Protein AF-A0A3D5EXL9-F1 (afdb_monomer_lite)

Foldseek 3Di:
DDDDDPPDDDDPPPPPPPPPPPPPPVQDPLLVVLQVVLVCLCVVPVHHNDNVSSLVSLVVSVVSPDPRSLLVNLVCLCPPDDPSNDNVVSVVD

Radius of gyration: 23.1 Å; chains: 1; bounding box: 72×42×53 Å

Structure (mmCIF, N/CA/C/O backbone):
data_AF-A0A3D5EXL9-F1
#
_entry.id   AF-A0A3D5EXL9-F1
#
loop_
_atom_site.group_PDB
_atom_site.id
_atom_site.type_symbol
_atom_site.label_atom_id
_atom_site.label_alt_id
_atom_site.label_com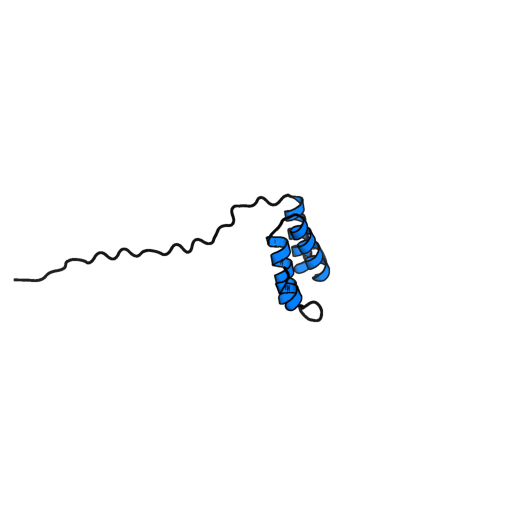p_id
_atom_site.label_asym_id
_atom_site.label_entity_id
_atom_site.label_seq_id
_atom_site.pdbx_PDB_ins_code
_atom_site.Cartn_x
_atom_site.Cartn_y
_atom_site.Cartn_z
_atom_site.occupancy
_atom_site.B_iso_or_equiv
_atom_site.auth_seq_id
_atom_site.auth_comp_id
_atom_site.auth_asym_id
_atom_site.auth_atom_id
_atom_site.pdbx_PDB_model_num
ATOM 1 N N . MET A 1 1 ? 56.634 -23.057 37.883 1.00 36.59 1 MET A N 1
ATOM 2 C CA . MET A 1 1 ? 55.305 -23.076 38.527 1.00 36.59 1 MET A CA 1
ATOM 3 C C . MET A 1 1 ? 54.297 -22.662 37.467 1.00 36.59 1 MET A C 1
ATOM 5 O O . MET A 1 1 ? 54.585 -21.732 36.730 1.00 36.59 1 MET A O 1
ATOM 9 N N . PHE A 1 2 ? 53.250 -23.467 37.304 1.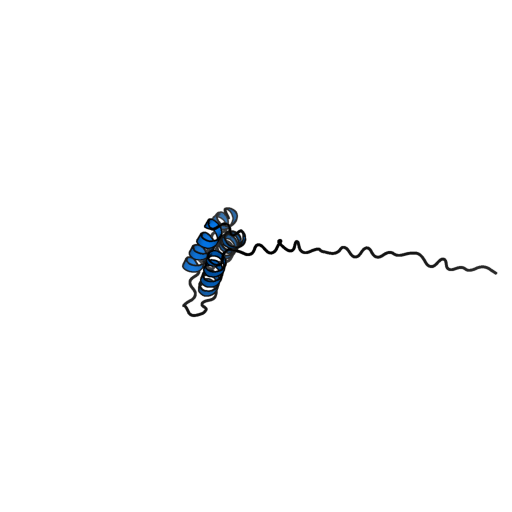00 46.19 2 PHE A N 1
ATOM 10 C CA . P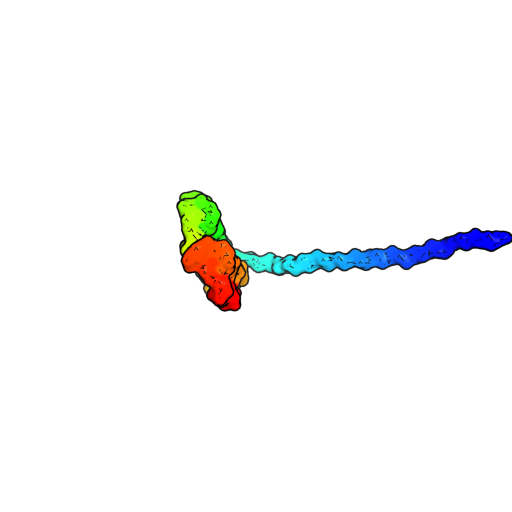HE A 1 2 ? 52.251 -23.433 36.232 1.00 46.19 2 PHE A CA 1
ATOM 11 C C . PHE A 1 2 ? 51.448 -22.125 36.151 1.00 46.19 2 PHE A C 1
ATOM 13 O O . PHE A 1 2 ? 51.471 -21.325 37.081 1.00 46.19 2 PHE A O 1
ATOM 20 N N . VAL A 1 3 ? 50.633 -22.066 35.087 1.00 45.12 3 VAL A N 1
ATOM 21 C CA . VAL A 1 3 ? 49.483 -21.184 34.812 1.00 45.12 3 VAL A CA 1
ATOM 22 C C . VAL A 1 3 ? 49.883 -20.024 33.891 1.00 45.12 3 VAL A C 1
ATOM 24 O O . VAL A 1 3 ? 50.579 -19.111 34.299 1.00 45.12 3 VAL A O 1
ATOM 27 N N . GLY A 1 4 ? 49.586 -20.026 32.592 1.00 47.09 4 GLY A N 1
ATOM 28 C CA . GLY A 1 4 ? 48.408 -20.553 31.914 1.00 47.09 4 GLY A CA 1
ATOM 29 C C . GLY A 1 4 ? 47.533 -19.374 31.511 1.00 47.09 4 GLY A C 1
ATOM 30 O O . GLY A 1 4 ? 46.916 -18.777 32.378 1.00 47.09 4 GLY A O 1
ATOM 31 N N . LEU A 1 5 ? 47.471 -19.053 30.219 1.00 50.06 5 LEU A N 1
ATOM 32 C CA . LEU A 1 5 ? 46.244 -18.560 29.598 1.00 50.06 5 LEU A CA 1
ATOM 33 C C . LEU A 1 5 ? 46.398 -18.628 28.076 1.00 50.06 5 LEU A C 1
ATOM 35 O O . LEU A 1 5 ? 46.891 -17.712 27.423 1.00 50.06 5 LEU A O 1
ATOM 39 N N . VAL A 1 6 ? 45.977 -19.756 27.511 1.00 57.16 6 VAL A N 1
ATOM 40 C CA . VAL A 1 6 ? 45.597 -19.821 26.103 1.00 57.16 6 VAL A CA 1
ATOM 41 C C . VAL A 1 6 ? 44.324 -18.982 25.992 1.00 57.16 6 VAL A C 1
ATOM 43 O O . VAL A 1 6 ? 43.245 -19.415 26.391 1.00 57.16 6 VAL A O 1
ATOM 46 N N . GLY A 1 7 ? 44.480 -17.731 25.562 1.00 51.75 7 GLY A N 1
ATOM 47 C CA . GLY A 1 7 ? 43.377 -16.813 25.305 1.00 51.75 7 GLY A CA 1
ATOM 48 C C . GLY A 1 7 ? 42.604 -17.281 24.080 1.00 51.75 7 GLY A C 1
ATOM 49 O O . GLY A 1 7 ? 43.042 -17.091 22.951 1.00 51.75 7 GLY A O 1
ATOM 50 N N . SER A 1 8 ? 41.491 -17.954 24.351 1.00 60.16 8 SER A N 1
ATOM 51 C CA . SER A 1 8 ? 40.574 -18.572 23.402 1.00 60.16 8 SER A CA 1
ATOM 52 C C . SER A 1 8 ? 40.115 -17.617 22.292 1.00 60.16 8 SER A C 1
ATOM 54 O O . SER A 1 8 ? 39.641 -16.510 22.546 1.00 60.16 8 SER A O 1
ATOM 56 N N . LEU A 1 9 ? 40.234 -18.102 21.058 1.00 55.00 9 LEU A N 1
ATOM 57 C CA . LEU A 1 9 ? 39.703 -17.531 19.828 1.00 55.00 9 LEU A CA 1
ATOM 58 C C . LEU A 1 9 ? 38.163 -17.530 19.890 1.00 55.00 9 LEU A C 1
ATOM 60 O O . LEU A 1 9 ? 37.541 -18.587 19.810 1.00 55.00 9 LEU A O 1
ATOM 64 N N . MET A 1 10 ? 37.539 -16.358 20.003 1.00 55.41 10 MET A N 1
ATOM 65 C CA . MET A 1 10 ? 36.100 -16.193 19.772 1.00 55.41 10 MET A CA 1
ATOM 66 C C . MET A 1 10 ? 35.891 -15.273 18.575 1.00 55.41 10 MET A C 1
ATOM 68 O O . MET A 1 10 ? 35.807 -14.053 18.697 1.00 55.41 10 MET A O 1
ATOM 72 N N . VAL A 1 11 ? 35.832 -15.888 17.394 1.00 64.19 11 VAL A N 1
ATOM 73 C CA . VAL A 1 11 ? 35.316 -15.248 16.184 1.00 64.19 11 VAL A CA 1
ATOM 74 C C . VAL A 1 11 ? 33.811 -15.087 16.379 1.00 64.19 11 VAL A C 1
ATOM 76 O O . VAL A 1 11 ? 33.048 -16.042 16.248 1.00 64.19 11 VAL A O 1
ATOM 79 N N . ALA A 1 12 ? 33.380 -13.878 16.730 1.00 60.81 12 ALA A N 1
ATOM 80 C CA . ALA A 1 12 ? 31.977 -13.505 16.680 1.00 60.81 12 ALA A CA 1
ATOM 81 C C . ALA A 1 12 ? 31.570 -13.408 15.204 1.00 60.81 12 ALA A C 1
ATOM 83 O O . ALA A 1 12 ? 31.891 -12.434 14.523 1.00 60.81 12 ALA A O 1
ATOM 84 N N . ILE A 1 13 ? 30.886 -14.433 14.694 1.00 63.25 13 ILE A N 1
ATOM 85 C CA . ILE A 1 13 ? 30.188 -14.342 13.412 1.00 63.25 13 ILE A CA 1
ATOM 86 C C . ILE A 1 13 ? 29.010 -13.401 13.655 1.00 63.25 13 ILE A C 1
ATOM 88 O O . ILE A 1 13 ? 27.952 -13.809 14.132 1.00 63.25 13 ILE A O 1
ATOM 92 N N . ALA A 1 14 ? 29.222 -12.114 13.388 1.00 58.31 14 ALA A N 1
ATOM 93 C CA . ALA A 1 14 ? 28.129 -11.182 13.209 1.00 58.31 14 ALA A CA 1
ATOM 94 C C . ALA A 1 14 ? 27.301 -11.717 12.038 1.00 58.31 14 ALA A C 1
ATOM 96 O O . ALA A 1 14 ? 27.731 -11.650 10.887 1.00 58.31 14 ALA A O 1
ATOM 97 N N . VAL A 1 15 ? 26.143 -12.308 12.341 1.00 58.84 15 VAL A N 1
ATOM 98 C CA . VAL A 1 15 ? 25.104 -12.548 11.344 1.00 58.84 15 VAL A CA 1
ATOM 99 C C . VAL A 1 15 ? 24.748 -11.169 10.814 1.00 58.84 15 VAL A C 1
ATOM 101 O O . VAL A 1 15 ? 24.049 -10.393 11.465 1.00 58.84 15 VAL A O 1
ATOM 104 N N . SER A 1 16 ? 25.303 -10.834 9.654 1.00 59.44 16 SER A N 1
ATOM 105 C CA . SER A 1 16 ? 24.806 -9.760 8.825 1.00 59.44 16 SER A CA 1
ATOM 106 C C . SER A 1 16 ? 23.368 -10.131 8.498 1.00 59.44 16 SER A C 1
ATOM 108 O O . SER A 1 16 ? 23.092 -10.947 7.621 1.00 59.44 16 SER A O 1
ATOM 110 N N . GLY A 1 17 ? 22.436 -9.549 9.252 1.00 55.47 17 GLY A N 1
ATOM 111 C CA . GLY A 1 17 ? 21.065 -9.377 8.813 1.00 55.47 17 GLY A CA 1
ATOM 112 C C . GLY A 1 17 ? 21.106 -8.482 7.586 1.00 55.47 17 GLY A C 1
ATOM 113 O O . GLY A 1 17 ? 20.877 -7.281 7.683 1.00 55.47 17 GLY A O 1
ATOM 114 N N . GLY A 1 18 ? 21.487 -9.060 6.448 1.00 41.50 18 GLY A N 1
ATOM 115 C CA . GLY A 1 18 ? 21.276 -8.453 5.157 1.00 41.50 18 GLY A CA 1
ATOM 116 C C . GLY A 1 18 ? 19.775 -8.328 5.023 1.00 41.50 18 GLY A C 1
ATOM 117 O O . GLY A 1 18 ? 19.092 -9.306 4.721 1.00 41.50 18 GLY A O 1
ATOM 118 N N . SER A 1 19 ? 19.250 -7.132 5.295 1.00 52.56 19 SER A N 1
ATOM 119 C CA . SER A 1 19 ? 18.018 -6.711 4.653 1.00 52.56 19 SER A CA 1
ATOM 120 C C . SER A 1 19 ? 18.223 -7.056 3.193 1.00 52.56 19 SER A C 1
ATOM 122 O O . SER A 1 19 ? 19.201 -6.589 2.608 1.00 52.56 19 SER A O 1
ATOM 124 N N . ALA A 1 20 ? 17.381 -7.928 2.647 1.00 51.47 20 ALA A N 1
ATOM 125 C CA . ALA A 1 20 ? 17.269 -8.082 1.215 1.00 51.47 20 ALA A CA 1
ATOM 126 C C . ALA A 1 20 ? 16.972 -6.677 0.680 1.00 51.47 20 ALA A C 1
ATOM 128 O O . ALA A 1 20 ? 15.835 -6.212 0.714 1.00 51.47 20 ALA A O 1
ATOM 129 N N . GLN A 1 21 ? 18.024 -5.937 0.333 1.00 46.66 21 GLN A N 1
ATOM 130 C CA . GLN A 1 21 ? 17.909 -4.730 -0.444 1.00 46.66 21 GLN A CA 1
ATOM 131 C C . GLN A 1 21 ? 17.406 -5.267 -1.760 1.00 46.66 21 GLN A C 1
ATOM 133 O O . GLN A 1 21 ? 18.151 -5.925 -2.483 1.00 46.66 21 GLN A O 1
ATOM 138 N N . ALA A 1 22 ? 16.098 -5.101 -1.971 1.00 51.38 22 ALA A N 1
ATOM 139 C CA . ALA A 1 22 ? 15.531 -5.179 -3.293 1.00 51.38 22 ALA A CA 1
ATOM 140 C C . ALA A 1 22 ? 16.504 -4.401 -4.173 1.00 51.38 22 ALA A C 1
ATOM 142 O O . ALA A 1 22 ? 16.771 -3.222 -3.899 1.00 51.38 22 ALA A O 1
ATOM 143 N N . GLU A 1 23 ? 17.123 -5.115 -5.117 1.00 47.94 23 GLU A N 1
ATOM 144 C CA . GLU A 1 23 ? 17.799 -4.524 -6.263 1.00 47.94 23 GLU A CA 1
ATOM 145 C C . GLU A 1 23 ? 16.984 -3.290 -6.629 1.00 47.94 23 GLU A C 1
ATOM 147 O O . GLU A 1 23 ? 15.756 -3.386 -6.644 1.00 47.94 23 GLU A O 1
ATOM 152 N N . SER A 1 24 ? 17.610 -2.117 -6.743 1.00 55.00 24 SER A N 1
ATOM 153 C CA . SER A 1 24 ? 16.869 -0.875 -6.932 1.00 55.00 24 SER A CA 1
ATOM 154 C C . SER A 1 24 ? 16.129 -0.952 -8.264 1.00 55.00 24 SER A C 1
ATOM 156 O O . SER A 1 24 ? 16.655 -0.533 -9.295 1.00 55.00 24 SER A O 1
ATOM 158 N N . ASP A 1 25 ? 14.934 -1.532 -8.244 1.00 60.66 25 ASP A N 1
ATOM 159 C CA . ASP A 1 25 ? 14.015 -1.588 -9.350 1.00 60.66 25 ASP A CA 1
ATOM 160 C C . ASP A 1 25 ? 13.651 -0.133 -9.556 1.00 60.66 25 ASP A C 1
ATOM 162 O O . ASP A 1 25 ? 12.875 0.457 -8.800 1.00 60.66 25 ASP A O 1
ATOM 166 N N . ILE A 1 26 ? 14.326 0.499 -10.516 1.00 72.88 26 ILE A N 1
ATOM 167 C CA . ILE A 1 26 ? 13.971 1.837 -10.951 1.00 72.88 26 ILE A CA 1
ATOM 168 C C . ILE A 1 26 ? 12.595 1.675 -11.579 1.00 72.88 26 ILE A C 1
ATOM 170 O O . ILE A 1 26 ? 12.448 1.363 -12.761 1.00 72.88 26 ILE A O 1
ATOM 174 N N . GLU A 1 27 ? 11.576 1.824 -10.741 1.00 85.12 27 GLU A N 1
ATOM 175 C CA . GLU A 1 27 ? 10.199 1.817 -11.165 1.00 85.12 27 GLU A CA 1
ATOM 176 C C . GLU A 1 27 ? 10.027 2.879 -12.245 1.00 85.12 27 GLU A C 1
ATOM 178 O O . GLU A 1 27 ? 10.537 4.002 -12.142 1.00 85.12 27 GLU A O 1
ATOM 183 N N . ALA A 1 28 ? 9.294 2.532 -13.303 1.00 92.31 28 ALA A N 1
ATOM 184 C CA . ALA A 1 28 ? 9.039 3.487 -14.367 1.00 92.31 28 ALA A CA 1
ATOM 185 C C . ALA A 1 28 ? 8.414 4.772 -13.776 1.00 92.31 28 ALA A C 1
ATOM 187 O O . ALA A 1 28 ? 7.613 4.689 -12.841 1.00 92.31 28 ALA A O 1
ATOM 188 N N . PRO A 1 29 ? 8.696 5.967 -14.326 1.00 94.62 29 PRO A N 1
ATOM 189 C CA . PRO A 1 29 ? 8.203 7.233 -13.770 1.00 94.62 29 PRO A CA 1
ATOM 190 C C . PRO A 1 29 ? 6.683 7.277 -13.542 1.00 94.62 29 PRO A C 1
ATOM 192 O O . PRO A 1 29 ? 6.201 7.889 -12.597 1.00 94.62 29 PRO A O 1
ATOM 195 N N . ARG A 1 30 ? 5.911 6.582 -14.384 1.00 94.75 30 ARG A N 1
ATOM 196 C CA . ARG A 1 30 ? 4.456 6.440 -14.219 1.00 94.75 30 ARG A CA 1
ATOM 197 C C . ARG A 1 30 ? 4.056 5.636 -12.976 1.00 94.75 30 ARG A C 1
ATOM 199 O O . ARG A 1 30 ? 3.066 5.959 -12.332 1.00 94.75 30 ARG A O 1
ATOM 206 N N . VAL A 1 31 ? 4.838 4.619 -12.624 1.00 96.75 31 VAL A N 1
ATOM 207 C CA . VAL A 1 31 ? 4.610 3.765 -11.456 1.00 96.75 31 VAL A CA 1
ATOM 208 C C . VAL A 1 31 ? 4.900 4.546 -10.185 1.00 96.75 31 VAL A C 1
ATOM 210 O O . VAL A 1 31 ? 4.033 4.649 -9.319 1.00 96.75 31 VAL A O 1
ATOM 213 N N . THR A 1 32 ? 6.058 5.206 -10.132 1.00 95.75 32 THR A N 1
ATOM 214 C CA . THR A 1 32 ? 6.412 6.063 -8.995 1.00 95.75 32 THR A CA 1
ATOM 215 C C . THR A 1 32 ? 5.400 7.194 -8.811 1.00 95.75 32 THR A C 1
ATOM 217 O O . THR A 1 32 ? 5.003 7.478 -7.680 1.00 95.75 32 THR A O 1
ATOM 220 N N . ALA A 1 33 ? 4.906 7.792 -9.902 1.00 96.69 33 ALA A N 1
ATOM 221 C CA . ALA A 1 33 ? 3.835 8.783 -9.848 1.00 96.69 33 ALA A CA 1
ATOM 222 C C . ALA A 1 33 ? 2.540 8.207 -9.248 1.00 96.69 33 ALA A C 1
ATOM 224 O O . ALA A 1 33 ? 1.982 8.812 -8.332 1.00 96.69 33 ALA A O 1
ATOM 225 N N . ALA A 1 34 ? 2.091 7.029 -9.692 1.00 97.94 34 ALA A N 1
ATOM 226 C CA . ALA A 1 34 ? 0.906 6.368 -9.141 1.00 97.94 34 ALA A CA 1
ATOM 227 C C . ALA A 1 34 ? 1.075 6.038 -7.645 1.00 97.94 34 ALA A C 1
ATOM 229 O O . ALA A 1 34 ? 0.192 6.337 -6.839 1.00 97.94 34 ALA A O 1
ATOM 230 N N . LEU A 1 35 ? 2.238 5.522 -7.230 1.00 97.56 35 LEU A N 1
ATOM 231 C CA . LEU A 1 35 ? 2.538 5.258 -5.818 1.00 97.56 35 LEU A CA 1
ATOM 232 C C . LEU A 1 35 ? 2.547 6.532 -4.965 1.00 97.56 35 LEU A C 1
ATOM 234 O O . LEU A 1 35 ? 2.070 6.526 -3.823 1.00 97.56 35 LEU A O 1
ATOM 238 N N . GLN A 1 36 ? 3.091 7.628 -5.494 1.00 97.25 36 GLN A N 1
ATOM 239 C CA . GLN A 1 36 ? 3.114 8.920 -4.810 1.00 97.25 36 GLN A CA 1
ATOM 240 C C . GLN A 1 36 ? 1.710 9.510 -4.682 1.00 97.25 36 GLN A C 1
ATOM 242 O O . GLN A 1 36 ? 1.334 9.940 -3.591 1.00 97.25 36 GLN A O 1
ATOM 247 N N . GLN A 1 37 ? 0.910 9.475 -5.749 1.00 98.00 37 GLN A N 1
ATOM 248 C CA . GLN A 1 37 ? -0.481 9.925 -5.720 1.00 98.00 37 GLN A CA 1
ATOM 249 C C . GLN A 1 37 ? -1.324 9.068 -4.771 1.00 98.00 37 GLN A C 1
ATOM 251 O O . GLN A 1 37 ? -2.076 9.608 -3.960 1.00 98.00 37 GLN A O 1
ATOM 256 N N . GLY A 1 38 ? -1.147 7.743 -4.796 1.00 98.12 38 GLY A N 1
ATOM 257 C CA . GLY A 1 38 ? -1.819 6.827 -3.877 1.00 98.12 38 GLY A CA 1
ATOM 258 C C . GLY A 1 38 ? -1.473 7.140 -2.425 1.00 98.12 38 GLY A C 1
ATOM 259 O O . GLY A 1 38 ? -2.356 7.216 -1.575 1.00 98.12 38 GLY A O 1
ATOM 260 N N . ARG A 1 39 ? -0.198 7.443 -2.141 1.00 98.12 39 ARG A N 1
ATOM 261 C CA . ARG A 1 39 ? 0.253 7.878 -0.809 1.00 98.12 39 ARG A CA 1
ATOM 262 C C . ARG A 1 39 ? -0.337 9.227 -0.407 1.00 98.12 39 ARG A C 1
ATOM 264 O O . ARG A 1 39 ? -0.729 9.399 0.745 1.00 98.12 39 ARG A O 1
ATOM 271 N N . ALA A 1 40 ? -0.419 10.177 -1.333 1.00 98.31 40 ALA A N 1
ATOM 272 C CA . ALA A 1 40 ? -1.057 11.462 -1.081 1.00 98.31 40 ALA A CA 1
ATOM 273 C C . ALA A 1 40 ? -2.548 11.287 -0.749 1.00 98.31 40 ALA A C 1
ATOM 275 O O . ALA A 1 40 ? -3.030 11.903 0.198 1.00 98.31 40 ALA A O 1
ATOM 276 N N . ALA A 1 41 ? -3.254 10.387 -1.438 1.00 98.25 41 ALA A N 1
ATOM 277 C CA . ALA A 1 41 ? -4.639 10.035 -1.129 1.00 98.25 41 ALA A CA 1
ATOM 278 C C . ALA A 1 41 ? -4.784 9.295 0.214 1.00 98.25 41 ALA A C 1
ATOM 280 O O . ALA A 1 41 ? -5.700 9.603 0.982 1.00 98.25 41 ALA A O 1
ATOM 281 N N . GLU A 1 42 ? -3.872 8.371 0.532 1.00 97.75 42 GLU A N 1
ATOM 282 C CA . GLU A 1 42 ? -3.862 7.613 1.792 1.00 97.75 42 GLU A CA 1
ATOM 283 C C . GLU A 1 42 ? -3.654 8.528 3.005 1.00 97.75 42 GLU A C 1
ATOM 285 O O . GLU A 1 42 ? -4.316 8.358 4.030 1.00 97.75 42 GLU A O 1
ATOM 290 N N . LEU A 1 43 ? -2.766 9.519 2.880 1.00 97.38 43 LEU A N 1
ATOM 291 C CA . LEU A 1 43 ? -2.398 10.437 3.961 1.00 97.38 43 LEU A CA 1
ATOM 292 C C . LEU A 1 43 ? -3.208 11.742 3.961 1.00 97.38 43 LEU A C 1
ATOM 294 O O . LEU A 1 43 ? -3.248 12.434 4.974 1.00 97.38 43 LEU A O 1
ATOM 298 N N . GLY A 1 44 ? -3.870 12.077 2.853 1.00 97.31 44 GLY A N 1
ATOM 299 C CA . GLY A 1 44 ? -4.543 13.363 2.674 1.00 97.31 44 GLY A CA 1
ATOM 300 C C . GLY A 1 44 ? -3.575 14.534 2.457 1.00 97.31 44 GLY A C 1
ATOM 301 O O . GLY A 1 44 ? -3.770 15.612 3.013 1.00 97.31 44 GLY A O 1
ATOM 302 N N . ILE A 1 45 ? -2.508 14.328 1.681 1.00 97.62 45 ILE A N 1
ATOM 303 C CA . ILE A 1 45 ? -1.539 15.378 1.332 1.00 97.62 45 ILE A CA 1
ATOM 304 C C . ILE A 1 45 ? -2.038 16.101 0.081 1.00 97.62 45 ILE A C 1
ATOM 306 O O . ILE A 1 45 ? -2.187 15.489 -0.972 1.00 97.62 45 ILE A O 1
ATOM 310 N N . GLY A 1 46 ? -2.320 17.401 0.188 1.00 95.56 46 GLY A N 1
ATOM 311 C CA . GLY A 1 46 ? -2.823 18.220 -0.926 1.00 95.56 46 GLY A CA 1
ATOM 312 C C . GLY A 1 46 ? -4.276 17.937 -1.338 1.00 95.56 46 GLY A C 1
ATOM 313 O O . GLY A 1 46 ? -4.878 18.747 -2.035 1.00 95.56 46 GLY A O 1
ATOM 314 N N . ILE A 1 47 ? -4.864 16.832 -0.869 1.00 94.00 47 ILE A N 1
ATOM 315 C CA . ILE A 1 47 ? -6.268 16.451 -1.055 1.00 94.00 47 ILE A CA 1
ATOM 316 C C . ILE A 1 47 ? -6.849 15.898 0.250 1.00 94.00 47 ILE A C 1
ATOM 318 O O . ILE A 1 47 ? -6.117 15.514 1.156 1.00 94.00 47 ILE A O 1
ATOM 322 N N . ARG A 1 48 ? -8.180 15.809 0.360 1.00 96.44 48 ARG A N 1
ATOM 323 C CA . ARG A 1 48 ? -8.811 15.111 1.492 1.00 96.44 48 ARG A CA 1
ATOM 324 C C . ARG A 1 48 ? -8.418 13.630 1.471 1.00 96.44 48 ARG A C 1
ATOM 326 O O . ARG A 1 48 ? -8.461 13.006 0.412 1.00 96.44 48 ARG A O 1
ATOM 333 N N . ARG A 1 49 ? -8.121 13.063 2.649 1.00 96.69 49 ARG A N 1
ATOM 334 C CA . ARG A 1 49 ? -7.840 11.629 2.814 1.00 96.69 49 ARG A CA 1
ATOM 335 C C . ARG A 1 49 ? -8.925 10.779 2.149 1.00 96.69 49 ARG A C 1
ATOM 337 O O . ARG A 1 49 ? -10.099 10.894 2.501 1.00 96.69 49 ARG A O 1
ATOM 344 N N . ASN A 1 50 ? -8.523 9.917 1.222 1.00 97.38 50 ASN A N 1
ATOM 345 C CA . ASN A 1 50 ? -9.412 9.047 0.467 1.00 97.38 50 ASN A CA 1
ATOM 346 C C . ASN A 1 50 ? -8.748 7.683 0.245 1.00 97.38 50 ASN A C 1
ATOM 348 O O . ASN A 1 50 ? -7.962 7.490 -0.679 1.00 97.38 50 ASN A O 1
ATOM 352 N N . LEU A 1 51 ? -9.090 6.725 1.108 1.00 96.88 51 LEU A N 1
ATOM 353 C CA . LEU A 1 51 ? -8.514 5.382 1.070 1.00 96.88 51 LEU A CA 1
ATOM 354 C C . LEU A 1 51 ? -8.980 4.569 -0.148 1.00 96.88 51 LEU A C 1
ATOM 356 O O . LEU A 1 51 ? -8.229 3.730 -0.630 1.00 96.88 51 LEU A O 1
ATOM 360 N N . LEU A 1 52 ? -10.183 4.830 -0.672 1.00 96.19 52 LEU A N 1
ATOM 361 C CA . LEU A 1 52 ? -10.679 4.155 -1.875 1.00 96.19 52 LEU A CA 1
ATOM 362 C C . LEU A 1 52 ? -9.851 4.565 -3.102 1.00 96.19 52 LEU A C 1
ATOM 364 O O . LEU A 1 52 ? -9.433 3.719 -3.887 1.00 96.19 52 LEU A O 1
ATOM 368 N N . LEU A 1 53 ? -9.561 5.866 -3.219 1.00 97.75 53 LEU A N 1
ATOM 369 C CA . LEU A 1 53 ? -8.665 6.395 -4.246 1.00 97.75 53 LEU A CA 1
ATOM 370 C C . LEU A 1 53 ? -7.240 5.848 -4.082 1.00 97.75 53 LEU A C 1
ATOM 372 O O . LEU A 1 53 ? -6.624 5.467 -5.073 1.00 97.75 53 LEU A O 1
ATOM 376 N N . ALA A 1 54 ? -6.736 5.767 -2.845 1.00 98.19 54 ALA A N 1
ATOM 377 C CA . ALA A 1 54 ? -5.418 5.195 -2.570 1.00 98.19 54 ALA A CA 1
ATOM 378 C C . ALA A 1 54 ? -5.309 3.744 -3.064 1.00 98.19 54 ALA A C 1
ATOM 380 O O . ALA A 1 54 ? -4.361 3.416 -3.770 1.00 98.19 54 ALA A O 1
ATOM 381 N N . VAL A 1 55 ? -6.306 2.902 -2.762 1.00 97.56 55 VAL A N 1
ATOM 382 C CA . VAL A 1 55 ? -6.366 1.515 -3.252 1.00 97.56 55 VAL A CA 1
ATOM 383 C C . VAL A 1 55 ? -6.379 1.465 -4.780 1.00 97.56 55 VAL A C 1
ATOM 385 O O . VAL A 1 55 ? -5.627 0.687 -5.354 1.00 97.56 55 VAL A O 1
ATOM 388 N N . GLY A 1 56 ? -7.170 2.313 -5.446 1.00 97.75 56 GLY A N 1
ATOM 389 C CA . GLY A 1 56 ? -7.211 2.368 -6.912 1.00 97.75 56 GLY A CA 1
ATOM 390 C C . GLY A 1 56 ? -5.852 2.695 -7.542 1.00 97.75 56 GLY A C 1
ATOM 391 O O . GLY A 1 56 ? -5.407 1.987 -8.440 1.00 97.75 56 GLY A O 1
ATOM 392 N N . LEU A 1 57 ? -5.162 3.712 -7.021 1.00 98.50 57 LEU A N 1
ATOM 393 C CA . LEU A 1 57 ? -3.839 4.130 -7.505 1.00 98.50 57 LEU A CA 1
ATOM 394 C C . LEU A 1 57 ? -2.751 3.088 -7.212 1.00 98.50 57 LEU A C 1
ATOM 396 O O . LEU A 1 57 ? -1.836 2.891 -8.008 1.00 98.50 57 LEU A O 1
ATOM 400 N N . TYR A 1 58 ? -2.854 2.382 -6.086 1.00 98.25 58 TYR A N 1
ATOM 401 C CA . TYR A 1 58 ? -1.953 1.275 -5.771 1.00 98.25 58 TYR A CA 1
ATOM 402 C C . TYR A 1 58 ? -2.202 0.042 -6.641 1.00 98.25 58 TYR A C 1
ATOM 404 O O . TYR A 1 58 ? -1.237 -0.575 -7.090 1.00 98.25 58 TYR A O 1
ATOM 412 N N . CYS A 1 59 ? -3.460 -0.273 -6.962 1.00 97.31 59 CYS A N 1
ATOM 413 C CA . CYS A 1 59 ? -3.777 -1.280 -7.972 1.00 97.31 59 CYS A CA 1
ATOM 414 C C . CYS A 1 59 ? -3.201 -0.892 -9.337 1.00 97.31 59 CYS A C 1
ATOM 416 O O . CYS A 1 59 ? -2.638 -1.748 -10.006 1.00 97.31 59 CYS A O 1
ATOM 418 N N . GLU A 1 60 ? -3.296 0.378 -9.739 1.00 97.94 60 GLU A N 1
ATOM 419 C CA . GLU A 1 60 ? -2.717 0.863 -10.998 1.00 97.94 60 GLU A CA 1
ATOM 420 C C . GLU A 1 60 ? -1.188 0.711 -11.025 1.00 97.94 60 GLU A C 1
ATOM 422 O O . GLU A 1 60 ? -0.620 0.234 -12.005 1.00 97.94 60 GLU A O 1
ATOM 427 N N . ALA A 1 61 ? -0.501 1.036 -9.925 1.00 97.69 61 ALA A N 1
ATOM 428 C CA . ALA A 1 61 ? 0.927 0.753 -9.798 1.00 97.69 61 ALA A CA 1
ATOM 429 C C . ALA A 1 61 ? 1.225 -0.752 -9.929 1.00 97.69 61 ALA A C 1
ATOM 431 O O . ALA A 1 61 ? 2.141 -1.140 -10.658 1.00 97.69 61 ALA A O 1
ATOM 432 N N . GLY A 1 62 ? 0.417 -1.597 -9.282 1.00 95.81 62 GLY A N 1
ATOM 433 C CA . GLY A 1 62 ? 0.519 -3.054 -9.363 1.00 95.81 62 GLY A CA 1
ATOM 434 C C . GLY A 1 62 ? 0.342 -3.598 -10.780 1.00 95.81 62 GLY A C 1
ATOM 435 O O . GLY A 1 62 ? 1.163 -4.383 -11.251 1.00 95.81 62 GLY A O 1
ATOM 436 N N . THR A 1 63 ? -0.672 -3.131 -11.513 1.00 96.38 63 THR A N 1
ATOM 437 C CA . THR A 1 63 ? -0.914 -3.550 -12.905 1.00 96.38 63 THR A CA 1
ATOM 438 C C . THR A 1 63 ? 0.179 -3.081 -13.863 1.00 96.38 63 THR A C 1
ATOM 440 O O . THR A 1 63 ? 0.391 -3.707 -14.900 1.00 96.38 63 THR A O 1
ATOM 443 N N . MET A 1 64 ? 0.920 -2.027 -13.511 1.00 95.00 64 MET A N 1
ATOM 444 C CA . MET A 1 64 ? 2.118 -1.598 -14.236 1.00 95.00 64 MET A CA 1
ATOM 445 C C . MET A 1 64 ? 3.382 -2.408 -13.898 1.00 95.00 64 MET A C 1
ATOM 447 O O . MET A 1 64 ? 4.434 -2.131 -14.478 1.00 95.00 64 MET A O 1
ATOM 451 N N . GLY A 1 65 ? 3.285 -3.399 -13.008 1.00 92.00 65 GLY A N 1
ATOM 452 C CA . GLY A 1 65 ? 4.376 -4.296 -12.628 1.00 92.00 65 GLY A CA 1
ATOM 453 C C . GLY A 1 65 ? 5.042 -3.967 -11.291 1.00 92.00 65 GLY A C 1
ATOM 454 O O . GLY A 1 65 ? 6.057 -4.579 -10.979 1.00 92.00 65 GLY A O 1
ATOM 455 N N . SER A 1 66 ? 4.503 -3.030 -10.501 1.00 94.06 66 SER A N 1
ATOM 456 C CA . SER A 1 66 ? 5.045 -2.723 -9.172 1.00 94.06 66 SER A CA 1
ATOM 457 C C . SER A 1 66 ? 4.618 -3.762 -8.136 1.00 94.06 66 SER A C 1
ATOM 459 O O . SER A 1 66 ? 3.430 -3.830 -7.801 1.00 94.06 66 SER A O 1
ATOM 461 N N . PRO A 1 67 ? 5.552 -4.513 -7.532 1.00 94.00 67 PRO A N 1
ATOM 462 C CA . PRO A 1 67 ? 5.220 -5.324 -6.365 1.00 94.00 67 PRO A CA 1
ATOM 463 C C . PRO A 1 67 ? 4.793 -4.445 -5.177 1.00 94.00 67 PRO A C 1
ATOM 465 O O . PRO A 1 67 ? 3.929 -4.832 -4.389 1.00 94.00 67 PRO A O 1
ATOM 468 N N . GLU A 1 68 ? 5.339 -3.229 -5.068 1.00 94.44 68 GLU A N 1
ATOM 469 C CA . GLU A 1 68 ? 4.974 -2.284 -4.015 1.00 94.44 68 GLU A CA 1
ATOM 470 C C . GLU A 1 68 ? 3.514 -1.815 -4.137 1.00 94.44 68 GLU A C 1
ATOM 472 O O . GLU A 1 68 ? 2.841 -1.636 -3.118 1.00 94.44 68 GLU A O 1
ATOM 477 N N . GLY A 1 69 ? 2.996 -1.667 -5.360 1.00 96.56 69 GLY A N 1
ATOM 478 C CA . GLY A 1 69 ? 1.595 -1.342 -5.619 1.00 96.56 69 GLY A CA 1
ATOM 479 C C . GLY A 1 69 ? 0.643 -2.332 -4.948 1.00 96.56 69 GLY A C 1
ATOM 480 O O . GLY A 1 69 ? -0.120 -1.952 -4.058 1.00 96.56 69 GLY A O 1
ATOM 481 N N . PHE A 1 70 ? 0.734 -3.617 -5.295 1.00 96.62 70 PHE A N 1
ATOM 482 C CA . PHE A 1 70 ? -0.135 -4.643 -4.707 1.00 96.62 70 PHE A CA 1
ATOM 483 C C . PHE A 1 70 ? 0.100 -4.841 -3.207 1.00 96.62 70 PHE A C 1
ATOM 485 O O . PHE A 1 70 ? -0.869 -4.923 -2.448 1.00 96.62 70 PHE A O 1
ATOM 492 N N . TYR A 1 71 ? 1.351 -4.771 -2.742 1.00 96.06 71 TYR A N 1
ATOM 493 C CA . TYR A 1 71 ? 1.648 -4.795 -1.308 1.00 96.06 71 TYR A CA 1
ATOM 494 C C . TYR A 1 71 ? 0.891 -3.697 -0.541 1.00 96.06 71 TYR A C 1
ATOM 496 O O . TYR A 1 71 ? 0.293 -3.940 0.514 1.00 96.06 71 TYR A O 1
ATOM 504 N N . ARG A 1 72 ? 0.876 -2.468 -1.071 1.00 97.38 72 ARG A N 1
ATOM 505 C CA . ARG A 1 72 ? 0.173 -1.345 -0.440 1.00 97.38 72 ARG A CA 1
ATOM 506 C C . ARG A 1 72 ? -1.347 -1.507 -0.498 1.00 97.38 72 ARG A C 1
ATOM 508 O O . ARG A 1 72 ? -2.006 -1.125 0.469 1.00 97.38 72 ARG A O 1
ATOM 515 N N . VAL A 1 73 ? -1.903 -2.116 -1.552 1.00 97.19 73 VAL A N 1
ATOM 516 C CA . VAL A 1 73 ? -3.329 -2.499 -1.602 1.00 97.19 73 VAL A CA 1
ATOM 517 C C . VAL A 1 73 ? -3.665 -3.435 -0.446 1.00 97.19 73 VAL A C 1
ATOM 519 O O . VAL A 1 73 ? -4.550 -3.120 0.355 1.00 97.19 73 VAL A O 1
ATOM 522 N N . GLY A 1 74 ? -2.924 -4.538 -0.309 1.00 96.50 74 GLY A N 1
ATOM 523 C CA . GLY A 1 74 ? -3.115 -5.502 0.773 1.00 96.50 74 GLY A CA 1
ATOM 524 C C . GLY A 1 74 ? -3.032 -4.837 2.149 1.00 96.50 74 GLY A C 1
ATOM 525 O O . GLY A 1 74 ? -3.931 -4.991 2.979 1.00 96.50 74 GLY A O 1
ATOM 526 N N . ARG A 1 75 ? -2.018 -3.988 2.371 1.00 96.88 75 ARG A N 1
ATOM 527 C CA . ARG A 1 75 ? -1.852 -3.234 3.625 1.00 96.88 75 ARG A CA 1
ATOM 528 C C . ARG A 1 75 ? -3.061 -2.355 3.944 1.00 96.88 75 ARG A C 1
ATOM 530 O O . ARG A 1 75 ? -3.538 -2.366 5.084 1.00 96.88 75 ARG A O 1
ATOM 537 N N . VAL A 1 76 ? -3.548 -1.580 2.974 1.00 96.56 76 VAL A N 1
ATOM 538 C CA . VAL A 1 76 ? -4.697 -0.688 3.186 1.00 96.56 76 VAL A CA 1
ATOM 539 C C . VAL A 1 76 ? -5.953 -1.509 3.473 1.00 96.56 76 VAL A C 1
ATOM 541 O O . VAL A 1 76 ? 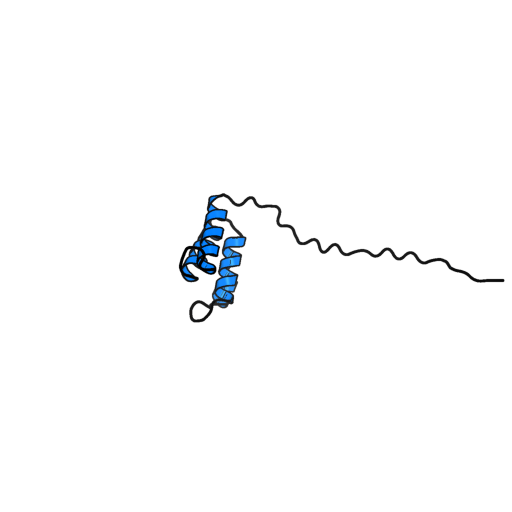-6.649 -1.217 4.439 1.00 96.56 76 VAL A O 1
ATOM 544 N N . LEU A 1 77 ? -6.218 -2.581 2.725 1.00 96.31 77 LEU A N 1
ATOM 545 C CA . LEU A 1 77 ? -7.388 -3.439 2.949 1.00 96.31 77 LEU A CA 1
ATOM 546 C C . LEU A 1 77 ? -7.347 -4.173 4.297 1.00 96.31 77 LEU A C 1
ATOM 548 O O . LEU A 1 77 ? -8.390 -4.380 4.919 1.00 96.31 77 LEU A O 1
ATOM 552 N N . ALA A 1 78 ? -6.161 -4.534 4.785 1.00 95.94 78 ALA A N 1
ATOM 553 C CA . ALA A 1 78 ? -5.998 -5.186 6.082 1.00 95.94 78 ALA A CA 1
ATOM 554 C C . ALA A 1 78 ? -6.219 -4.228 7.269 1.00 95.94 78 ALA A C 1
ATOM 556 O O . ALA A 1 78 ? -6.762 -4.638 8.303 1.00 95.94 78 ALA A O 1
ATOM 557 N N . SER A 1 79 ? -5.801 -2.964 7.125 1.00 94.00 79 SER A N 1
ATOM 558 C CA . SER A 1 79 ? -5.710 -1.988 8.224 1.00 94.00 79 SER A CA 1
ATOM 559 C C . SER A 1 79 ? -6.733 -0.847 8.176 1.00 94.00 79 SER A C 1
ATOM 561 O O . SER A 1 79 ? -6.883 -0.130 9.167 1.00 94.00 79 SER A O 1
ATOM 563 N N . ALA A 1 80 ? -7.453 -0.666 7.063 1.00 92.75 80 ALA A N 1
ATOM 564 C CA . ALA A 1 80 ? -8.428 0.409 6.924 1.00 92.75 80 ALA A CA 1
ATOM 565 C C . ALA A 1 80 ? -9.536 0.320 7.993 1.00 92.75 80 ALA A C 1
ATOM 567 O O . ALA A 1 80 ? -9.924 -0.772 8.409 1.00 92.75 80 ALA A O 1
ATOM 568 N N . PRO A 1 81 ? -10.083 1.460 8.446 1.00 91.25 81 PRO A N 1
ATOM 569 C CA . PRO A 1 81 ? -11.218 1.470 9.354 1.00 91.25 81 PRO A CA 1
ATOM 570 C C . PRO A 1 81 ? -12.539 1.191 8.621 1.00 91.25 81 PRO A C 1
ATOM 572 O O . PRO A 1 81 ? -12.734 1.573 7.465 1.00 91.25 81 PRO A O 1
ATOM 575 N N . GLY A 1 82 ? -13.487 0.600 9.349 1.00 89.62 82 GLY A N 1
ATOM 576 C CA . GLY A 1 82 ? -14.875 0.462 8.912 1.00 89.62 82 GLY A CA 1
ATOM 577 C C . GLY A 1 82 ? -15.047 -0.430 7.671 1.00 89.62 82 GLY A C 1
ATOM 578 O O . GLY A 1 82 ? -14.372 -1.452 7.563 1.00 89.62 82 GLY A O 1
ATOM 579 N N . PRO A 1 83 ? -15.956 -0.077 6.743 1.00 86.94 83 PRO A N 1
ATOM 580 C CA . PRO A 1 83 ? -16.385 -0.964 5.657 1.00 86.94 83 PRO A CA 1
ATOM 581 C C . PRO A 1 83 ? -15.310 -1.233 4.596 1.00 86.94 83 PRO A C 1
ATOM 583 O O . PRO A 1 83 ? -15.473 -2.140 3.789 1.00 86.94 83 PRO A O 1
ATOM 586 N N . LEU A 1 84 ? -14.216 -0.464 4.581 1.00 90.00 84 LEU A N 1
ATOM 587 C CA . LEU A 1 84 ? -13.108 -0.694 3.653 1.00 90.00 84 LEU A CA 1
ATOM 588 C C . LEU A 1 84 ? -12.173 -1.821 4.122 1.00 90.00 84 LEU A C 1
ATOM 590 O O . LEU A 1 84 ? -11.380 -2.331 3.333 1.00 90.00 84 LEU A O 1
ATOM 594 N N . ARG A 1 85 ? -12.258 -2.225 5.396 1.00 93.75 85 ARG A N 1
ATOM 595 C CA . ARG A 1 85 ? -11.455 -3.324 5.926 1.00 93.75 85 ARG A CA 1
ATOM 596 C C . ARG A 1 85 ? -11.917 -4.6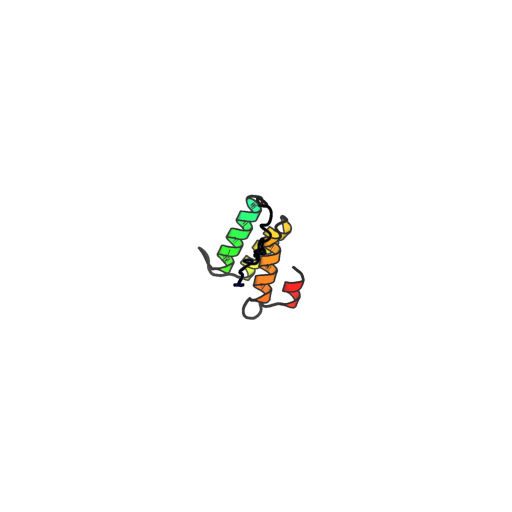43 5.322 1.00 93.75 85 ARG A C 1
ATOM 598 O O . ARG A 1 85 ? -13.030 -5.093 5.584 1.00 93.75 85 ARG A O 1
ATOM 605 N N . ASN A 1 86 ? -11.041 -5.295 4.572 1.00 93.75 86 ASN A N 1
ATOM 606 C CA . ASN A 1 86 ? -11.308 -6.600 3.992 1.00 93.75 86 ASN A CA 1
ATOM 607 C C . ASN A 1 86 ? -10.038 -7.468 4.020 1.00 93.75 86 ASN A C 1
ATOM 609 O O . ASN A 1 86 ? -9.287 -7.492 3.044 1.00 93.75 86 ASN A O 1
ATOM 613 N N . PRO A 1 87 ? -9.778 -8.188 5.127 1.0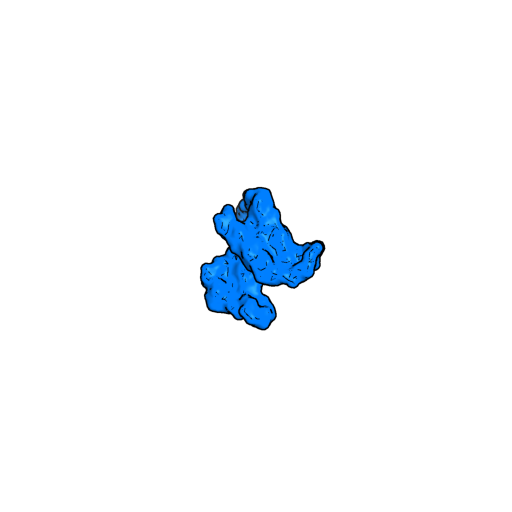0 90.38 87 PRO A N 1
ATOM 614 C CA . PRO A 1 87 ? -8.576 -9.011 5.263 1.00 90.38 87 PRO A CA 1
ATOM 615 C C . PRO A 1 87 ? -8.559 -10.203 4.297 1.00 90.38 87 PRO A C 1
ATOM 617 O O . PRO A 1 87 ? -7.490 -10.625 3.873 1.00 90.38 87 PRO A O 1
ATOM 620 N N . ALA A 1 88 ? -9.726 -10.728 3.910 1.00 91.50 88 ALA A N 1
ATOM 621 C CA . ALA A 1 88 ? -9.802 -11.800 2.920 1.00 91.50 88 ALA A CA 1
ATOM 622 C C . ALA A 1 88 ? -9.323 -11.311 1.546 1.00 91.50 88 ALA A C 1
ATOM 624 O O . ALA A 1 88 ? -8.531 -11.984 0.896 1.00 91.50 88 ALA A O 1
ATOM 625 N N . MET A 1 89 ? -9.753 -10.113 1.140 1.00 90.44 89 MET A N 1
ATOM 626 C CA . MET A 1 89 ? -9.292 -9.490 -0.100 1.00 90.44 89 MET A CA 1
ATOM 627 C C . MET A 1 89 ? -7.836 -9.022 -0.004 1.00 90.44 89 MET A C 1
ATOM 629 O O . MET A 1 89 ? -7.128 -9.082 -0.999 1.00 90.44 89 MET A O 1
ATOM 633 N N . ALA A 1 90 ? -7.366 -8.606 1.176 1.00 91.62 90 ALA A N 1
ATOM 634 C CA . ALA A 1 90 ? -5.967 -8.235 1.387 1.00 91.62 90 ALA A CA 1
ATOM 635 C C . ALA A 1 90 ? -4.994 -9.383 1.078 1.00 91.62 90 ALA A C 1
ATOM 637 O O . ALA A 1 90 ? -3.947 -9.131 0.504 1.00 91.62 90 ALA A O 1
ATOM 638 N N . ASN A 1 91 ? -5.361 -10.625 1.409 1.00 88.12 91 ASN A N 1
ATOM 639 C CA . ASN A 1 91 ? -4.541 -11.814 1.147 1.00 88.12 91 ASN A CA 1
ATOM 640 C C . ASN A 1 91 ? -4.537 -12.255 -0.329 1.00 88.12 91 ASN A C 1
ATOM 642 O O . ASN A 1 91 ? -3.833 -13.201 -0.675 1.00 88.12 91 ASN A O 1
ATOM 646 N N . ALA A 1 92 ? -5.368 -11.640 -1.175 1.00 88.56 92 ALA A N 1
ATOM 647 C CA . ALA A 1 92 ? -5.412 -11.922 -2.608 1.00 88.56 92 ALA A CA 1
ATOM 648 C C . ALA A 1 92 ? -4.425 -11.062 -3.422 1.00 88.56 92 ALA A C 1
ATOM 650 O O . ALA A 1 92 ? -4.298 -11.283 -4.626 1.00 88.56 92 ALA A O 1
ATOM 651 N N . TYR A 1 93 ? -3.770 -10.094 -2.775 1.00 82.31 93 TYR A N 1
ATOM 652 C CA . TYR A 1 93 ? -2.755 -9.200 -3.334 1.00 82.31 93 TYR A CA 1
ATOM 653 C C . TYR A 1 93 ? -1.388 -9.506 -2.725 1.00 82.31 93 TYR A C 1
ATOM 655 O O . TYR A 1 93 ? -0.391 -9.360 -3.463 1.00 82.31 93 TYR A O 1
#

Sequence (93 aa):
MFVGLVGSLMVAIAVSGGSAQAESDIEAPRVTAALQQGRAAELGIGIRRNLLLAVGLYCEAGTMGSPEGFYRVGRVLASAPGPLRNPAMANAY

pLDDT: mean 83.56, std 19.06, range [36.59, 98.5]

Secondary structure (DSSP, 8-state):
----------------------------HHHHHHHHHHHHHHHTSSS---HHHHHHHHHHHHHTT-HHHHHHHHHHHHH--GGG--HHHHTT-